Protein AF-A0A3R7IW75-F1 (afdb_monomer_lite)

pLDDT: mean 86.87, std 7.07, range [48.03, 95.0]

Radius of gyration: 19.15 Å; chains: 1; bounding box: 44×44×53 Å

Secondary structure (DSSP, 8-state):
--------S-S---HHHHHHHHHHHHHHHHHHHHHHHHGGG--------HHHHHHHHHHHHHHHHHHHHHHHHHHHHTT--TTSPPSS-HHHHHHHHHHHHHHH-

Foldseek 3Di:
DPDDDDDDPDPDDDPVCPVVVVVVCVVVVVVVVLVVLLVVQADDDPDPDPVVVVVSSVVSNVLSVVLLVVQQVVCVVVVHDNPDPRPDDSVNSVVVVVVVVVVVD

Structure (mmCIF, N/CA/C/O backbone):
data_AF-A0A3R7IW75-F1
#
_entry.id   AF-A0A3R7IW75-F1
#
loop_
_atom_site.group_PDB
_atom_site.id
_atom_site.type_symbol
_atom_site.label_atom_id
_atom_site.label_alt_id
_atom_site.label_comp_id
_atom_site.label_asym_id
_atom_site.label_entity_id
_atom_site.label_seq_id
_atom_site.pdbx_PDB_ins_code
_atom_site.Cartn_x
_atom_site.Cartn_y
_atom_site.Cartn_z
_atom_site.occupancy
_atom_site.B_iso_or_equiv
_atom_site.auth_seq_id
_atom_site.auth_comp_id
_atom_site.auth_asym_id
_atom_site.auth_atom_id
_atom_site.pdbx_PDB_model_num
ATOM 1 N N . GLY A 1 1 ? -4.052 -0.469 30.159 1.00 48.03 1 GLY A N 1
ATOM 2 C CA . GLY A 1 1 ? -5.525 -0.371 30.094 1.00 48.03 1 GLY A CA 1
ATOM 3 C C . GLY A 1 1 ? -6.060 -1.642 29.472 1.00 48.03 1 GLY A C 1
ATOM 4 O O . GLY A 1 1 ? -5.487 -2.072 28.484 1.00 48.03 1 GLY A O 1
ATOM 5 N N . LYS A 1 2 ? -7.049 -2.300 30.089 1.00 71.12 2 LYS A N 1
ATOM 6 C CA . LYS A 1 2 ? -7.387 -3.717 29.831 1.00 71.12 2 LYS A CA 1
ATOM 7 C C . LYS A 1 2 ? -8.713 -3.947 29.086 1.00 71.12 2 LYS A C 1
ATOM 9 O O . LYS A 1 2 ? -9.220 -5.058 29.117 1.00 71.12 2 LYS A O 1
ATOM 14 N N . TYR A 1 3 ? -9.264 -2.929 28.424 1.00 78.69 3 TYR A N 1
ATOM 15 C CA . TYR A 1 3 ? -10.517 -3.048 27.672 1.00 78.69 3 TYR A CA 1
ATOM 16 C C . TYR A 1 3 ? -10.464 -2.205 26.394 1.00 78.69 3 TYR A C 1
ATOM 18 O O . TYR A 1 3 ? -9.935 -1.094 26.410 1.00 78.69 3 TYR A O 1
ATOM 26 N N . ALA A 1 4 ? -11.012 -2.740 25.303 1.00 80.06 4 ALA A N 1
ATOM 27 C CA . ALA A 1 4 ? -11.265 -2.032 24.051 1.00 80.06 4 ALA A CA 1
ATOM 28 C C . ALA A 1 4 ? -12.782 -2.008 23.820 1.00 80.06 4 ALA A C 1
ATOM 30 O O . ALA A 1 4 ? -13.433 -3.046 23.935 1.00 80.06 4 ALA A O 1
ATOM 31 N N . VAL A 1 5 ? -13.342 -0.831 23.537 1.00 87.62 5 VAL A N 1
ATOM 32 C CA . VAL A 1 5 ? -14.787 -0.628 23.355 1.00 87.62 5 VAL A CA 1
ATOM 33 C C . VAL A 1 5 ? -15.089 -0.497 21.866 1.00 87.62 5 VAL A C 1
ATOM 35 O O . VAL A 1 5 ? -14.417 0.254 21.162 1.00 87.62 5 VAL A O 1
ATOM 38 N N . PHE A 1 6 ? -16.104 -1.219 21.394 1.00 86.31 6 PHE A N 1
ATOM 39 C CA . PHE A 1 6 ? -16.578 -1.183 20.012 1.00 86.31 6 PHE A CA 1
ATOM 40 C C . PHE A 1 6 ? -18.044 -0.753 19.999 1.00 86.31 6 PHE A C 1
ATOM 42 O O . PHE A 1 6 ? -18.823 -1.193 20.841 1.00 86.31 6 PHE A O 1
ATOM 49 N N . VAL A 1 7 ? -18.417 0.083 19.032 1.00 88.56 7 VAL A N 1
ATOM 50 C CA . VAL A 1 7 ? -19.806 0.487 18.782 1.00 88.56 7 VAL A CA 1
ATOM 51 C C . VAL A 1 7 ? -20.196 -0.047 17.410 1.00 88.56 7 VAL A C 1
ATOM 53 O O . VAL A 1 7 ? -19.451 0.119 16.444 1.00 88.56 7 VAL A O 1
ATOM 56 N N . THR A 1 8 ? -21.337 -0.723 17.321 1.00 86.19 8 THR A N 1
ATOM 57 C CA . THR A 1 8 ? -21.849 -1.308 16.078 1.00 86.19 8 THR A CA 1
ATOM 58 C C . THR A 1 8 ? -23.324 -0.966 15.911 1.00 86.19 8 THR A C 1
ATOM 60 O O . THR A 1 8 ? -24.024 -0.740 16.890 1.00 86.19 8 THR A O 1
ATOM 63 N N . ASN A 1 9 ? -23.783 -0.918 14.664 1.00 90.12 9 ASN A N 1
ATOM 64 C CA . ASN A 1 9 ? -25.185 -0.728 14.296 1.00 90.12 9 ASN A CA 1
ATOM 65 C C . ASN A 1 9 ? -25.998 -2.035 14.325 1.00 90.12 9 ASN A C 1
ATOM 67 O O . ASN A 1 9 ? -27.139 -2.042 13.878 1.00 90.12 9 ASN A O 1
ATOM 71 N N . GLN A 1 10 ? -25.409 -3.148 14.770 1.00 85.88 10 GLN A N 1
ATOM 72 C CA . GLN A 1 10 ? -26.141 -4.395 14.969 1.00 85.88 10 GLN A CA 1
ATOM 73 C C . GLN A 1 10 ? -26.967 -4.308 16.252 1.00 85.88 10 GLN A C 1
ATOM 75 O O . GLN A 1 10 ? -26.408 -4.040 17.314 1.00 85.88 10 GLN A O 1
ATOM 80 N N . ASP A 1 11 ? -28.264 -4.610 16.158 1.00 85.19 11 ASP A N 1
ATOM 81 C CA . ASP A 1 11 ? -29.191 -4.563 17.299 1.00 85.19 11 ASP A CA 1
ATOM 82 C C . ASP A 1 11 ? -28.761 -5.479 18.455 1.00 85.19 11 ASP A C 1
ATOM 84 O O . ASP A 1 11 ? -28.980 -5.168 19.626 1.00 85.19 11 ASP A O 1
ATOM 88 N N . ARG A 1 12 ? -28.120 -6.615 18.141 1.00 84.56 12 ARG A N 1
ATOM 89 C CA . ARG A 1 12 ? -27.559 -7.538 19.132 1.00 84.56 12 ARG A CA 1
ATOM 90 C C . ARG A 1 12 ? -26.368 -8.310 18.570 1.00 84.56 12 ARG A C 1
ATOM 92 O O . ARG A 1 12 ? -26.425 -8.847 17.466 1.00 84.56 12 ARG A O 1
ATOM 99 N N . VAL A 1 13 ? -25.306 -8.421 19.367 1.00 85.81 13 VAL A N 1
ATOM 100 C CA . VAL A 1 13 ? -24.136 -9.259 19.068 1.00 85.81 13 VAL A CA 1
ATOM 101 C C . VAL A 1 13 ? -24.089 -10.396 20.079 1.00 85.81 13 VAL A C 1
ATOM 103 O O . VAL A 1 13 ? -23.773 -10.176 21.246 1.00 85.81 13 VAL A O 1
ATOM 106 N N . GLU A 1 14 ? -24.411 -11.613 19.638 1.00 91.00 14 GLU A N 1
ATOM 107 C CA . GLU A 1 14 ? -24.294 -12.796 20.498 1.00 91.00 14 GLU A CA 1
ATOM 108 C C . GLU A 1 14 ? -22.822 -13.067 20.861 1.00 91.00 14 GLU A C 1
ATOM 110 O O . GLU A 1 14 ? -21.941 -12.806 20.029 1.00 91.00 14 GLU A O 1
ATOM 115 N N . PRO A 1 15 ? -22.529 -13.634 22.050 1.00 88.75 15 PRO A N 1
ATOM 116 C CA . PRO A 1 15 ? -21.160 -13.879 22.514 1.00 88.75 15 PRO A CA 1
ATOM 117 C C . PRO A 1 15 ? -20.270 -14.610 21.500 1.00 88.75 15 PRO A C 1
ATOM 119 O O . PRO A 1 15 ? -19.106 -14.259 21.306 1.00 88.75 15 PRO A O 1
ATOM 122 N N . GLU A 1 16 ? -20.842 -15.572 20.780 1.00 90.44 16 GLU A N 1
ATOM 123 C CA . GLU A 1 16 ? -20.174 -16.367 19.742 1.00 90.44 16 GLU A CA 1
ATOM 124 C C . GLU A 1 16 ? -19.724 -15.521 18.538 1.00 90.44 16 GLU A C 1
ATOM 126 O O . GLU A 1 16 ? -18.701 -15.800 17.909 1.00 90.44 16 GLU A O 1
ATOM 131 N N . LYS A 1 17 ? -20.456 -14.443 18.228 1.00 86.06 17 LYS A N 1
ATOM 132 C CA . LYS A 1 17 ? -20.173 -13.538 17.104 1.00 86.06 17 LYS A CA 1
ATOM 133 C C . LYS A 1 17 ? -19.188 -12.430 17.463 1.00 86.06 17 LYS A C 1
ATOM 135 O O . LYS A 1 17 ? -18.606 -11.846 16.547 1.00 86.06 17 LYS A O 1
ATOM 140 N N . ILE A 1 18 ? -18.939 -12.167 18.752 1.00 88.19 18 ILE A N 1
ATOM 141 C CA . ILE A 1 18 ? -18.044 -11.089 19.214 1.00 88.19 18 ILE A CA 1
ATOM 142 C C . ILE A 1 18 ? -16.676 -11.195 18.539 1.00 88.19 18 ILE A C 1
ATOM 144 O O . ILE A 1 18 ? -16.184 -10.221 17.971 1.00 88.19 18 ILE A O 1
ATOM 148 N N . ARG A 1 19 ? -16.076 -12.392 18.525 1.00 87.19 19 ARG A N 1
ATOM 149 C CA . ARG A 1 19 ? -14.750 -12.600 17.926 1.00 87.19 19 ARG A CA 1
ATOM 150 C C . ARG A 1 19 ? -14.745 -12.309 16.424 1.00 87.19 19 ARG A C 1
ATOM 152 O O . ARG A 1 19 ? -13.793 -11.720 15.922 1.00 87.19 19 ARG A O 1
ATOM 159 N N . SER A 1 20 ? -15.816 -12.671 15.719 1.00 86.06 20 SER A N 1
ATOM 160 C CA . SER A 1 20 ? -15.973 -12.372 14.293 1.00 86.06 20 SER A CA 1
ATOM 161 C C . SER A 1 20 ? -16.123 -10.870 14.037 1.00 86.06 20 SER A C 1
ATOM 163 O O . SER A 1 20 ? -15.501 -10.348 13.117 1.00 86.06 20 SER A O 1
ATOM 165 N N . VAL A 1 21 ? -16.898 -10.155 14.859 1.00 87.06 21 VAL A N 1
ATOM 166 C CA . VAL A 1 21 ? -17.070 -8.695 14.745 1.00 87.06 21 VAL A CA 1
ATOM 167 C C . VAL A 1 21 ? -15.750 -7.967 15.013 1.00 87.06 21 VAL A C 1
ATOM 169 O O . VAL A 1 21 ? -15.345 -7.119 14.219 1.00 87.06 21 VAL A O 1
ATOM 172 N N . VAL A 1 22 ? -15.034 -8.347 16.074 1.00 88.25 22 VAL A N 1
ATOM 173 C CA . VAL A 1 22 ? -13.736 -7.754 16.435 1.00 88.25 22 VAL A CA 1
ATOM 174 C C . VAL A 1 22 ? -12.680 -8.027 15.357 1.00 88.25 22 VAL A C 1
ATOM 176 O O . VAL A 1 22 ? -12.008 -7.098 14.911 1.00 88.25 22 VAL A O 1
ATOM 179 N N . ASN A 1 23 ? -12.580 -9.265 14.861 1.00 84.81 23 ASN A N 1
ATOM 180 C CA . ASN A 1 23 ? -11.696 -9.606 13.737 1.00 84.81 23 ASN A CA 1
ATOM 181 C C . ASN A 1 23 ? -12.125 -8.909 12.434 1.00 84.81 23 ASN A C 1
ATOM 183 O O . ASN A 1 23 ? -11.305 -8.551 11.594 1.00 84.81 23 ASN A O 1
ATOM 187 N N . GLY A 1 24 ? -13.424 -8.695 12.242 1.00 83.50 24 GLY A N 1
ATOM 188 C CA . GLY A 1 24 ? -13.942 -7.920 11.124 1.00 83.50 24 GLY A CA 1
ATOM 189 C C . GLY A 1 24 ? -13.453 -6.474 11.175 1.00 83.50 24 GLY A C 1
ATOM 190 O O . GLY A 1 24 ? -13.041 -5.945 10.141 1.00 83.50 24 GLY A O 1
ATOM 191 N N . TYR A 1 25 ? -13.452 -5.876 12.370 1.00 83.56 25 TYR A N 1
ATOM 192 C CA . TYR A 1 25 ? -12.970 -4.519 12.615 1.00 83.56 25 TYR A CA 1
ATOM 193 C C . TYR A 1 25 ? -11.447 -4.398 12.500 1.00 83.56 25 TYR A C 1
ATOM 195 O O . TYR A 1 25 ? -10.959 -3.363 12.049 1.00 83.56 25 TYR A O 1
ATOM 203 N N . SER A 1 26 ? -10.676 -5.447 12.818 1.00 79.31 26 SER A N 1
ATOM 204 C CA . SER A 1 26 ? -9.212 -5.409 12.670 1.00 79.31 26 SER A CA 1
ATOM 205 C C . SER A 1 26 ? -8.767 -5.161 11.223 1.00 79.31 26 SER A C 1
ATOM 207 O O . SER A 1 26 ? -7.728 -4.544 11.011 1.00 79.31 26 SER A O 1
ATOM 209 N N . ARG A 1 27 ? -9.591 -5.513 10.223 1.00 77.81 27 ARG A N 1
ATOM 210 C CA . ARG A 1 27 ? -9.351 -5.182 8.802 1.00 77.81 27 ARG A CA 1
ATOM 211 C C . ARG A 1 27 ? -9.271 -3.677 8.526 1.00 77.81 27 ARG A C 1
ATOM 213 O O . ARG A 1 27 ? -8.666 -3.265 7.541 1.00 77.81 27 ARG A O 1
ATOM 220 N N . ARG A 1 28 ? -9.848 -2.830 9.387 1.00 80.88 28 ARG A N 1
ATOM 221 C 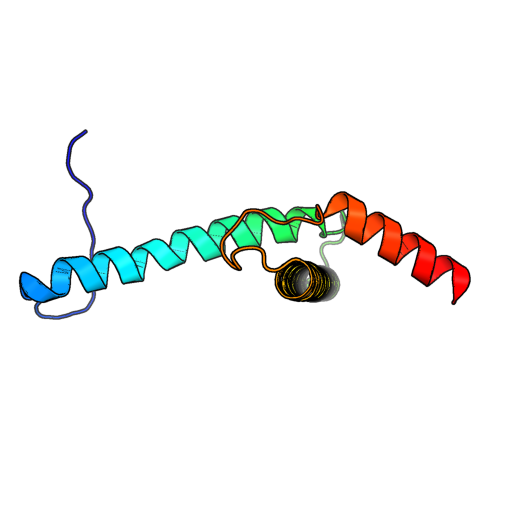CA . ARG A 1 28 ? -9.712 -1.369 9.280 1.00 80.88 28 ARG A CA 1
ATOM 222 C C . ARG A 1 28 ? -8.253 -0.934 9.440 1.00 80.88 28 ARG A C 1
ATOM 224 O O . ARG A 1 28 ? -7.801 -0.040 8.729 1.00 80.88 28 ARG A O 1
ATOM 231 N N . TRP A 1 29 ? -7.518 -1.580 10.344 1.00 78.88 29 TRP A N 1
ATOM 232 C CA . TRP A 1 29 ? -6.102 -1.291 10.571 1.00 78.88 29 TRP A CA 1
ATOM 233 C C . TRP A 1 29 ? -5.260 -1.595 9.329 1.00 78.88 29 TRP A C 1
ATOM 235 O O . TRP A 1 29 ? -4.338 -0.846 9.003 1.00 78.88 29 TRP A O 1
ATOM 245 N N . ASP A 1 30 ? -5.618 -2.645 8.584 1.00 77.31 30 ASP A N 1
ATOM 246 C CA . ASP A 1 30 ? -4.956 -2.971 7.321 1.00 77.31 30 ASP A CA 1
ATOM 247 C C . ASP A 1 30 ? -5.114 -1.832 6.313 1.00 77.31 30 ASP A C 1
ATOM 249 O O . ASP A 1 30 ? -4.122 -1.400 5.733 1.00 77.31 30 ASP A O 1
ATOM 253 N N . ILE A 1 31 ? -6.319 -1.274 6.166 1.00 76.31 31 ILE A N 1
ATOM 254 C CA . ILE A 1 31 ? -6.576 -0.134 5.269 1.00 76.31 31 ILE A CA 1
ATOM 255 C C . ILE A 1 31 ? -5.729 1.082 5.666 1.00 76.31 31 ILE A C 1
ATOM 257 O O . ILE A 1 31 ? -5.135 1.732 4.806 1.00 76.31 31 ILE A O 1
ATOM 261 N N . GLU A 1 32 ? -5.623 1.386 6.961 1.00 81.00 32 GLU A N 1
ATOM 262 C CA . GLU A 1 32 ? -4.792 2.498 7.438 1.00 81.00 32 GLU A CA 1
ATOM 263 C C . GLU A 1 32 ? -3.305 2.285 7.116 1.00 81.00 32 GLU A C 1
ATOM 265 O O . GLU A 1 32 ? -2.617 3.225 6.704 1.00 81.00 32 GLU A O 1
ATOM 270 N N . ASN A 1 33 ? -2.803 1.055 7.252 1.00 80.25 33 ASN A N 1
ATOM 271 C CA . ASN A 1 33 ? -1.426 0.722 6.886 1.00 80.25 33 ASN A CA 1
ATOM 272 C C . ASN A 1 33 ? -1.199 0.805 5.374 1.00 80.25 33 ASN A C 1
ATOM 274 O O . ASN A 1 33 ? -0.198 1.377 4.943 1.00 80.25 33 ASN A O 1
ATOM 278 N N . GLN A 1 34 ? -2.143 0.316 4.568 1.00 80.19 34 GLN A N 1
ATOM 279 C CA . GLN A 1 34 ? -2.093 0.443 3.111 1.00 80.19 34 GLN A CA 1
ATOM 280 C C . GLN A 1 34 ? -2.066 1.920 2.696 1.00 80.19 34 GLN A C 1
ATOM 282 O O . GLN A 1 34 ? -1.218 2.322 1.902 1.00 80.19 34 GLN A O 1
ATOM 287 N N . TYR A 1 35 ? -2.907 2.763 3.303 1.00 78.19 35 TYR A N 1
ATOM 288 C CA . TYR A 1 35 ? -2.937 4.200 3.028 1.00 78.19 35 TYR A CA 1
ATOM 289 C C . TYR A 1 35 ? -1.622 4.901 3.401 1.00 78.19 35 TYR A C 1
ATOM 291 O O . TYR A 1 35 ? -1.145 5.765 2.661 1.00 78.19 35 TYR A O 1
ATOM 299 N N . LYS A 1 36 ? -0.988 4.514 4.518 1.00 82.50 36 LYS A N 1
ATOM 300 C CA . LYS A 1 36 ? 0.356 5.004 4.882 1.00 82.50 36 LYS A CA 1
ATOM 301 C C . LYS A 1 36 ? 1.390 4.651 3.812 1.00 82.50 36 LYS A C 1
ATOM 303 O O . LYS A 1 36 ? 2.204 5.506 3.475 1.00 82.50 36 LYS A O 1
ATOM 308 N N . SER A 1 37 ? 1.335 3.444 3.251 1.00 80.94 37 SER A N 1
ATOM 309 C CA . SER A 1 37 ? 2.217 3.033 2.155 1.00 80.94 37 SER A CA 1
ATOM 310 C C . SER A 1 37 ? 1.918 3.761 0.842 1.00 80.94 37 SER A C 1
ATOM 312 O O . SER A 1 37 ? 2.856 4.154 0.159 1.00 80.94 37 SER A O 1
ATOM 314 N N . ILE A 1 38 ? 0.646 4.010 0.499 1.00 82.62 38 ILE A N 1
ATOM 315 C CA . ILE A 1 38 ? 0.261 4.779 -0.703 1.00 82.62 38 ILE A CA 1
ATOM 316 C C . ILE A 1 38 ? 0.880 6.181 -0.680 1.00 82.62 38 ILE A C 1
ATOM 318 O O . ILE A 1 38 ? 1.371 6.656 -1.703 1.00 82.62 38 ILE A O 1
ATOM 322 N N . LYS A 1 39 ? 0.935 6.835 0.490 1.00 80.38 39 LYS A N 1
ATOM 323 C CA . LYS A 1 39 ? 1.577 8.155 0.630 1.00 80.38 39 LYS A CA 1
ATOM 324 C C . LYS A 1 39 ? 3.049 8.162 0.214 1.00 80.38 39 LYS A C 1
ATOM 326 O O . LYS A 1 39 ? 3.533 9.203 -0.217 1.00 80.38 39 LYS A O 1
ATOM 331 N N . SER A 1 40 ? 3.755 7.034 0.304 1.00 81.12 40 SER A N 1
ATOM 332 C CA . SER A 1 40 ? 5.140 6.923 -0.176 1.00 81.12 40 SER A CA 1
ATOM 333 C C . SER A 1 40 ? 5.259 7.046 -1.699 1.00 81.12 40 SER A C 1
ATOM 335 O O . SER A 1 40 ? 6.327 7.399 -2.187 1.00 81.12 40 SER A O 1
ATOM 337 N N . PHE A 1 41 ? 4.174 6.796 -2.436 1.00 83.00 41 PHE A N 1
ATOM 338 C CA . PHE A 1 41 ? 4.088 6.941 -3.891 1.00 83.00 41 PHE A CA 1
ATOM 339 C C . PHE A 1 41 ? 3.457 8.273 -4.320 1.00 83.00 41 PHE A C 1
ATOM 341 O O . PHE A 1 41 ? 3.266 8.503 -5.513 1.00 83.00 41 PHE A O 1
ATOM 348 N N . MET A 1 42 ? 3.077 9.136 -3.371 1.00 85.31 42 MET A N 1
ATOM 349 C CA . MET A 1 42 ? 2.401 10.398 -3.661 1.00 85.31 42 MET A CA 1
ATOM 350 C C . MET A 1 42 ? 3.406 11.494 -4.024 1.00 85.31 42 MET A C 1
ATOM 352 O O . MET A 1 42 ? 4.269 11.820 -3.202 1.00 85.31 42 MET A O 1
ATOM 356 N N . PRO A 1 43 ? 3.290 12.110 -5.216 1.00 83.44 43 PRO A N 1
ATOM 357 C CA . PRO A 1 43 ? 4.090 13.275 -5.559 1.00 83.44 43 PRO A CA 1
ATOM 358 C C . PRO A 1 43 ? 3.807 14.422 -4.586 1.00 83.44 43 PRO A C 1
ATOM 360 O O . PRO A 1 43 ? 2.655 14.710 -4.252 1.00 83.44 43 PRO A O 1
A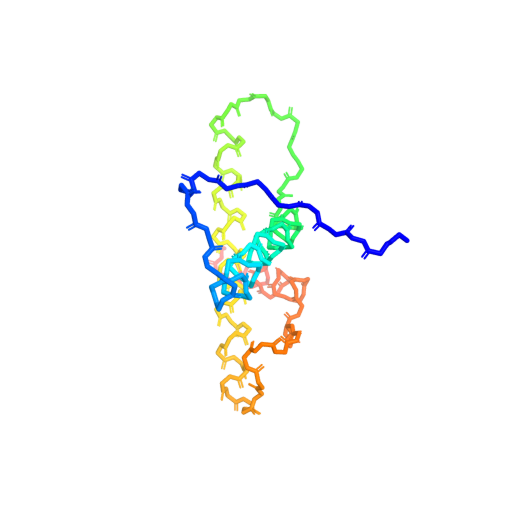TOM 363 N N . LYS A 1 44 ? 4.855 15.122 -4.145 1.00 82.38 44 LYS A N 1
ATOM 364 C CA . LYS A 1 44 ? 4.691 16.357 -3.371 1.00 82.38 44 LYS A CA 1
ATOM 365 C C . LYS A 1 44 ? 4.294 17.480 -4.325 1.00 82.38 44 LYS A C 1
ATOM 367 O O . LYS A 1 44 ? 5.137 17.976 -5.065 1.00 82.38 44 LYS A O 1
ATOM 372 N N . THR A 1 45 ? 3.026 17.886 -4.303 1.00 83.75 45 THR A N 1
ATOM 373 C CA . THR A 1 45 ? 2.527 18.995 -5.132 1.00 83.75 45 THR A CA 1
ATOM 374 C C . THR A 1 45 ? 1.987 20.126 -4.268 1.00 83.75 45 THR A C 1
ATOM 376 O O . THR A 1 45 ? 1.213 19.866 -3.349 1.00 83.75 45 THR A O 1
ATOM 379 N N . SER A 1 46 ? 2.319 21.376 -4.594 1.00 82.81 46 SER A N 1
ATOM 380 C CA . SER A 1 46 ? 1.736 22.575 -3.966 1.00 82.81 46 SER A CA 1
ATOM 381 C C . SER A 1 46 ? 0.414 23.019 -4.606 1.00 82.81 46 SER A C 1
ATOM 383 O O . SER A 1 46 ? -0.244 23.916 -4.085 1.00 82.81 46 SER A O 1
ATOM 385 N N . SER A 1 47 ? 0.003 22.389 -5.714 1.00 84.06 47 SER A N 1
ATOM 386 C CA . SER A 1 47 ? -1.223 22.755 -6.424 1.00 84.06 47 SER A CA 1
ATOM 387 C C . SER A 1 47 ? -2.478 22.554 -5.564 1.00 84.06 47 SER A C 1
ATOM 389 O O . SER A 1 47 ? -2.633 21.564 -4.833 1.00 84.06 47 SER A O 1
ATOM 391 N N . THR A 1 48 ? -3.391 23.519 -5.646 1.00 85.31 48 THR A N 1
ATOM 392 C CA . THR A 1 48 ? -4.693 23.500 -4.968 1.00 85.31 48 THR A CA 1
ATOM 393 C C . THR A 1 48 ? -5.810 22.952 -5.849 1.00 85.31 48 THR A C 1
ATOM 395 O O . THR A 1 48 ? -6.885 22.663 -5.326 1.00 85.31 48 THR A O 1
ATOM 398 N N . ASP A 1 49 ? -5.557 22.745 -7.145 1.00 92.19 49 ASP A N 1
ATOM 399 C CA . ASP A 1 49 ? -6.535 22.167 -8.064 1.00 92.19 49 ASP A CA 1
ATOM 400 C C . ASP A 1 49 ? -6.911 20.745 -7.617 1.00 92.19 49 ASP A C 1
ATOM 402 O O . ASP A 1 49 ? -6.066 19.845 -7.506 1.00 92.19 49 ASP A O 1
ATOM 406 N N . TYR A 1 50 ? -8.204 20.537 -7.360 1.00 90.75 50 TYR A N 1
ATOM 407 C CA . TYR A 1 50 ? -8.732 19.254 -6.912 1.00 90.75 50 TYR A CA 1
ATOM 408 C C . TYR A 1 50 ? -8.493 18.142 -7.939 1.00 90.75 50 TYR A C 1
ATOM 410 O O . TYR A 1 50 ? -8.282 16.996 -7.545 1.00 90.75 50 TYR A O 1
ATOM 418 N N . ARG A 1 51 ? -8.481 18.462 -9.240 1.00 92.06 51 ARG A N 1
ATOM 419 C CA . ARG A 1 51 ? -8.272 17.488 -10.319 1.00 92.06 51 ARG A CA 1
ATOM 420 C C . ARG A 1 51 ? -6.869 16.913 -10.256 1.00 92.06 51 ARG A C 1
ATOM 422 O O . ARG A 1 51 ? -6.698 15.703 -10.364 1.00 92.06 51 ARG A O 1
ATOM 429 N N . LEU A 1 52 ? -5.879 17.768 -10.003 1.00 89.88 52 LEU A N 1
ATOM 430 C CA . LEU A 1 52 ? -4.487 17.355 -9.841 1.00 89.88 52 LEU A CA 1
ATOM 431 C C . LEU A 1 52 ? -4.300 16.515 -8.576 1.00 89.88 52 LEU A C 1
ATOM 433 O O . LEU A 1 52 ? -3.649 15.475 -8.624 1.00 89.88 52 LEU A O 1
ATOM 437 N N . ARG A 1 53 ? -4.920 16.904 -7.456 1.00 89.62 53 ARG A N 1
ATOM 438 C CA . ARG A 1 53 ? -4.871 16.116 -6.212 1.00 89.62 53 ARG A CA 1
ATOM 439 C C . ARG A 1 53 ? -5.526 14.746 -6.370 1.00 89.62 53 ARG A C 1
ATOM 441 O O . ARG A 1 53 ? -4.961 13.751 -5.922 1.00 89.62 53 ARG A O 1
ATOM 448 N N . PHE A 1 54 ? -6.684 14.691 -7.026 1.00 90.50 54 PHE A N 1
ATOM 449 C CA . PHE A 1 54 ? -7.388 13.442 -7.298 1.00 90.50 54 PHE A CA 1
ATOM 450 C C . PHE A 1 54 ? -6.600 12.547 -8.257 1.00 90.50 54 PHE A C 1
ATOM 452 O O . PHE A 1 54 ? -6.418 11.368 -7.971 1.00 90.50 54 PHE A O 1
ATOM 459 N N . CYS A 1 55 ? -6.074 13.109 -9.348 1.00 91.62 55 CYS A N 1
ATOM 460 C CA . CYS A 1 55 ? -5.249 12.377 -10.303 1.00 91.62 55 CYS A CA 1
ATOM 461 C C . CYS A 1 55 ? -4.002 11.792 -9.628 1.00 91.62 55 CYS A C 1
ATOM 463 O O . CYS A 1 55 ? -3.747 10.597 -9.748 1.00 91.62 55 CYS A O 1
ATOM 465 N N . ASN A 1 56 ? -3.284 12.591 -8.831 1.00 90.19 56 ASN A N 1
ATOM 466 C CA . ASN A 1 56 ? -2.135 12.114 -8.061 1.00 90.19 56 ASN A CA 1
ATOM 467 C C . ASN A 1 56 ? -2.519 10.986 -7.105 1.00 90.19 56 ASN A C 1
ATOM 469 O O . ASN A 1 56 ? -1.827 9.978 -7.041 1.00 90.19 56 ASN A O 1
ATOM 473 N N . PHE A 1 57 ? -3.633 11.124 -6.384 1.00 89.75 57 PHE A N 1
ATOM 474 C CA . PHE A 1 57 ? -4.113 10.072 -5.494 1.00 89.75 57 PHE A CA 1
ATOM 475 C C . PHE A 1 57 ? -4.449 8.775 -6.248 1.00 89.75 57 PHE A C 1
ATOM 477 O O . PHE A 1 57 ? -4.027 7.693 -5.830 1.00 89.75 57 PHE A O 1
ATOM 484 N N . ALA A 1 58 ? -5.171 8.877 -7.365 1.00 93.31 58 ALA A N 1
ATOM 485 C CA . ALA A 1 58 ? -5.518 7.737 -8.205 1.00 93.31 58 ALA A CA 1
ATOM 486 C C . ALA A 1 58 ? -4.259 7.060 -8.767 1.00 93.31 58 ALA A C 1
ATOM 488 O O . ALA A 1 58 ? -4.114 5.844 -8.651 1.00 93.31 58 ALA A O 1
ATOM 489 N N . LEU A 1 59 ? -3.308 7.843 -9.281 1.00 91.31 59 LEU A N 1
ATOM 490 C CA . LEU A 1 59 ? -2.036 7.348 -9.800 1.00 91.31 59 LEU A CA 1
ATOM 491 C C . LEU A 1 59 ? -1.211 6.646 -8.714 1.00 91.31 59 LEU A C 1
ATOM 493 O O . LEU A 1 59 ? -0.750 5.528 -8.921 1.00 91.31 59 LEU A O 1
ATOM 497 N N . SER A 1 60 ? -1.069 7.246 -7.531 1.00 91.81 60 SER A N 1
ATOM 498 C CA . SER A 1 60 ? -0.362 6.619 -6.409 1.00 91.81 60 SER A CA 1
ATOM 499 C C . SER A 1 60 ? -1.024 5.320 -5.956 1.00 91.81 60 SER A C 1
ATOM 501 O O . SER A 1 60 ? -0.328 4.367 -5.612 1.00 91.81 60 SER A O 1
ATOM 503 N N . THR A 1 61 ? -2.357 5.258 -5.985 1.00 91.94 61 THR A N 1
ATOM 504 C CA . THR A 1 61 ? -3.114 4.038 -5.670 1.00 91.94 61 THR A CA 1
ATOM 505 C C . THR A 1 61 ? -2.865 2.948 -6.714 1.00 91.94 61 THR A C 1
ATOM 507 O O . THR A 1 61 ? -2.650 1.791 -6.356 1.00 91.94 61 THR A O 1
ATOM 510 N N . LEU A 1 62 ? -2.827 3.308 -8.000 1.00 92.94 62 LEU A N 1
ATOM 511 C CA . LEU A 1 62 ? -2.491 2.377 -9.078 1.00 92.94 62 LEU A CA 1
ATOM 512 C C . LEU A 1 62 ? -1.069 1.828 -8.919 1.00 92.94 62 LEU A C 1
ATOM 514 O O . LEU A 1 62 ? -0.892 0.614 -8.912 1.00 92.94 62 LEU A O 1
ATOM 518 N N . ILE A 1 63 ? -0.071 2.693 -8.712 1.00 92.06 63 ILE A N 1
ATOM 519 C CA . ILE A 1 63 ? 1.330 2.278 -8.520 1.00 92.06 63 ILE A CA 1
ATOM 520 C C . ILE A 1 63 ? 1.464 1.361 -7.296 1.00 92.06 63 ILE A C 1
ATOM 522 O O . ILE A 1 63 ? 2.146 0.338 -7.360 1.00 92.06 63 ILE A O 1
ATOM 526 N N . TYR A 1 64 ? 0.773 1.682 -6.199 1.00 91.81 64 TYR A N 1
ATOM 527 C CA . TYR A 1 64 ? 0.717 0.827 -5.017 1.00 91.81 64 TYR A CA 1
ATOM 528 C C . TYR A 1 64 ? 0.152 -0.566 -5.334 1.00 91.81 64 TYR A C 1
ATOM 530 O O . TYR A 1 64 ? 0.726 -1.571 -4.914 1.00 91.81 64 TYR A O 1
ATOM 538 N N . ASN A 1 65 ? -0.944 -0.643 -6.093 1.00 92.50 65 ASN A N 1
ATOM 539 C CA . ASN A 1 65 ? -1.555 -1.917 -6.471 1.00 92.50 65 ASN A CA 1
ATOM 540 C C . ASN A 1 65 ? -0.634 -2.749 -7.368 1.00 92.50 65 ASN A C 1
ATOM 542 O O . ASN A 1 65 ? -0.520 -3.954 -7.153 1.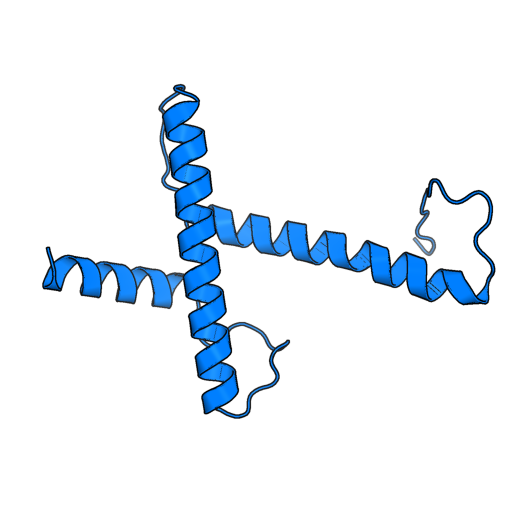00 92.50 65 ASN A O 1
ATOM 546 N N . VAL A 1 66 ? 0.064 -2.120 -8.320 1.00 93.75 66 VAL A N 1
ATOM 547 C CA . VAL A 1 66 ? 1.054 -2.817 -9.157 1.00 93.75 66 VAL A CA 1
ATOM 548 C C . VAL A 1 66 ? 2.195 -3.349 -8.294 1.00 93.75 66 VAL A C 1
ATOM 550 O O . VAL A 1 66 ? 2.534 -4.522 -8.406 1.00 93.75 66 VAL A O 1
ATOM 553 N N . TRP A 1 67 ? 2.719 -2.553 -7.359 1.00 94.06 67 TRP A N 1
ATOM 554 C CA . TRP A 1 67 ? 3.733 -3.024 -6.414 1.00 94.06 67 TRP A CA 1
ATOM 555 C C . TRP A 1 67 ? 3.253 -4.228 -5.591 1.00 94.06 67 TRP A C 1
ATOM 557 O O . TRP A 1 67 ? 3.977 -5.216 -5.465 1.00 94.06 67 TRP A O 1
ATOM 567 N N . ARG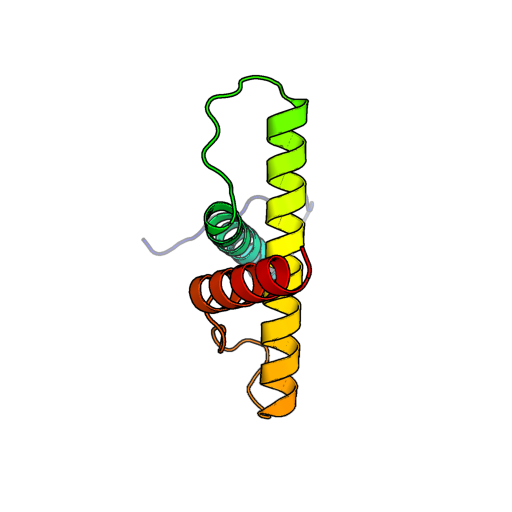 A 1 68 ? 2.029 -4.179 -5.045 1.00 92.31 68 ARG A N 1
ATOM 568 C CA . ARG A 1 68 ? 1.449 -5.296 -4.279 1.00 92.31 68 ARG A CA 1
ATOM 569 C C . ARG A 1 68 ? 1.249 -6.542 -5.134 1.00 92.31 68 ARG A C 1
ATOM 571 O O . ARG A 1 68 ? 1.462 -7.640 -4.629 1.00 92.31 68 ARG A O 1
ATOM 578 N N . LEU A 1 69 ? 0.873 -6.379 -6.400 1.00 94.12 69 LEU A N 1
ATOM 579 C CA . LEU A 1 69 ? 0.762 -7.481 -7.349 1.00 94.12 69 LEU A CA 1
ATOM 580 C C . LEU A 1 69 ? 2.135 -8.094 -7.647 1.00 94.12 69 LEU A C 1
ATOM 582 O O . LEU A 1 69 ? 2.275 -9.310 -7.594 1.00 94.12 69 LEU A O 1
ATOM 586 N N . THR A 1 70 ? 3.160 -7.277 -7.889 1.00 94.19 70 THR A N 1
ATOM 587 C CA . THR A 1 70 ? 4.533 -7.757 -8.090 1.00 94.19 70 THR A CA 1
ATOM 588 C C . THR A 1 70 ? 5.055 -8.501 -6.858 1.00 94.19 70 THR A C 1
ATOM 590 O O . THR A 1 70 ? 5.582 -9.601 -6.995 1.00 94.19 70 THR A O 1
ATOM 593 N N . ASP A 1 71 ? 4.858 -7.952 -5.654 1.00 93.81 71 ASP A N 1
ATOM 594 C CA . ASP A 1 71 ? 5.209 -8.616 -4.388 1.00 93.81 71 ASP A CA 1
ATOM 595 C C . ASP A 1 71 ? 4.493 -9.965 -4.236 1.00 93.81 71 ASP A C 1
ATOM 597 O O . ASP A 1 71 ? 5.104 -10.958 -3.849 1.00 93.81 71 ASP A O 1
ATOM 601 N N . TYR A 1 72 ? 3.205 -10.015 -4.580 1.00 93.81 72 TYR A N 1
ATOM 602 C CA . TYR A 1 72 ? 2.415 -11.241 -4.555 1.00 93.81 72 TYR A CA 1
ATOM 603 C C . TYR A 1 72 ? 2.956 -12.301 -5.522 1.00 93.81 72 TYR A C 1
ATOM 605 O O . TYR A 1 72 ? 3.166 -13.439 -5.111 1.00 93.81 72 TYR A O 1
ATOM 613 N N . LEU A 1 73 ? 3.227 -11.934 -6.778 1.00 95.00 73 LEU A N 1
ATOM 614 C CA . LEU A 1 73 ? 3.753 -12.859 -7.786 1.00 95.00 73 LEU A CA 1
ATOM 615 C C . LEU A 1 73 ? 5.120 -13.427 -7.383 1.00 95.00 73 LEU A C 1
ATOM 617 O O . LEU A 1 73 ? 5.366 -14.616 -7.561 1.00 95.00 73 LEU A O 1
ATOM 621 N N . ILE A 1 74 ? 5.985 -12.604 -6.788 1.00 93.94 74 ILE A N 1
ATOM 622 C CA . ILE A 1 74 ? 7.295 -13.044 -6.292 1.00 93.94 74 ILE A CA 1
ATOM 623 C C . ILE A 1 74 ? 7.144 -14.015 -5.128 1.00 93.94 74 ILE A C 1
ATOM 625 O O . ILE A 1 74 ? 7.828 -15.030 -5.095 1.00 93.94 74 ILE A O 1
ATOM 629 N N . LYS A 1 75 ? 6.228 -13.747 -4.195 1.00 94.19 75 LYS A N 1
ATOM 630 C CA . LYS A 1 75 ? 5.963 -14.669 -3.085 1.00 94.19 75 LYS A CA 1
ATOM 631 C C . LYS A 1 75 ? 5.459 -16.018 -3.570 1.00 94.19 75 LYS A C 1
ATOM 633 O O . LYS A 1 75 ? 5.934 -17.036 -3.091 1.00 94.19 75 LYS A O 1
ATOM 638 N N . VAL A 1 76 ? 4.559 -16.022 -4.553 1.00 94.94 76 VAL A N 1
ATOM 639 C CA . VAL A 1 76 ? 4.091 -17.260 -5.192 1.00 94.94 76 VAL A CA 1
ATOM 640 C C . VAL A 1 76 ? 5.255 -18.008 -5.848 1.00 94.94 76 VAL A C 1
ATOM 642 O O . VAL A 1 76 ? 5.348 -19.220 -5.708 1.00 94.94 76 VAL A O 1
ATOM 645 N N . ALA A 1 77 ? 6.166 -17.301 -6.522 1.00 94.06 77 ALA A N 1
ATOM 646 C CA . ALA A 1 77 ? 7.331 -17.916 -7.156 1.00 94.06 77 ALA A CA 1
ATOM 647 C C . ALA A 1 77 ? 8.368 -18.465 -6.155 1.00 94.06 77 ALA 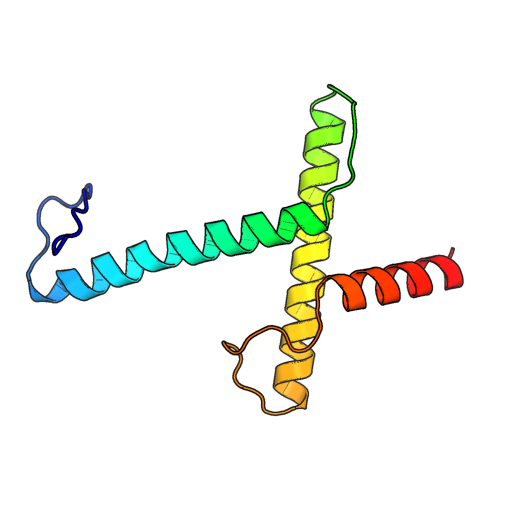A C 1
ATOM 649 O O . ALA A 1 77 ? 9.079 -19.411 -6.482 1.00 94.06 77 ALA A O 1
ATOM 650 N N . LEU A 1 78 ? 8.463 -17.877 -4.958 1.00 94.44 78 LEU A N 1
ATOM 651 C CA . LEU A 1 78 ? 9.396 -18.271 -3.895 1.00 94.44 78 LEU A CA 1
ATOM 652 C C . LEU A 1 78 ? 8.782 -19.220 -2.849 1.00 94.44 78 LEU A C 1
ATOM 654 O O . LEU A 1 78 ? 9.460 -19.551 -1.882 1.00 94.44 78 LEU A O 1
ATOM 658 N N . ASP A 1 79 ? 7.521 -19.629 -3.023 1.00 93.81 79 ASP A N 1
ATOM 659 C CA . ASP A 1 79 ? 6.734 -20.387 -2.033 1.00 93.81 79 ASP A CA 1
ATOM 660 C C . ASP A 1 79 ? 6.691 -19.716 -0.638 1.00 93.81 79 ASP A C 1
ATOM 662 O O . ASP A 1 79 ? 6.654 -20.352 0.414 1.00 93.81 79 ASP A O 1
ATOM 666 N N . GLU A 1 80 ? 6.696 -18.381 -0.624 1.00 92.31 80 GLU A N 1
ATOM 667 C CA . GLU A 1 80 ? 6.641 -17.566 0.589 1.00 92.31 80 GLU A CA 1
ATOM 668 C C . GLU A 1 80 ? 5.184 -17.313 1.024 1.00 92.31 80 GLU A C 1
ATOM 670 O O . GLU A 1 80 ? 4.307 -17.063 0.184 1.00 92.31 80 GLU A O 1
ATOM 675 N N . PRO A 1 81 ? 4.879 -17.268 2.337 1.00 90.19 81 PRO A N 1
ATOM 676 C CA . PRO A 1 81 ? 3.527 -16.993 2.808 1.00 90.19 81 PRO A CA 1
ATOM 677 C C . PRO A 1 81 ? 3.001 -15.640 2.308 1.00 90.19 81 PRO A C 1
ATOM 679 O O . PRO A 1 81 ? 3.588 -14.596 2.565 1.00 90.19 81 PRO A O 1
ATOM 682 N N . ILE A 1 82 ? 1.816 -15.610 1.689 1.00 84.44 82 ILE A N 1
ATOM 683 C CA . ILE A 1 82 ? 1.232 -14.383 1.095 1.00 84.44 82 ILE A CA 1
ATOM 684 C C . ILE A 1 82 ? 1.139 -13.215 2.098 1.00 84.44 82 ILE A C 1
ATOM 686 O O . ILE A 1 82 ? 1.317 -12.046 1.740 1.00 84.44 82 ILE A O 1
ATOM 690 N N . ARG A 1 83 ? 0.853 -13.531 3.368 1.00 82.88 83 ARG A N 1
ATOM 691 C CA . ARG A 1 83 ? 0.704 -12.556 4.461 1.00 82.88 83 ARG A CA 1
ATOM 692 C C . ARG A 1 83 ? 2.024 -12.151 5.126 1.00 82.88 83 ARG A C 1
ATOM 694 O O . ARG A 1 83 ? 1.986 -11.364 6.069 1.00 82.88 83 ARG A O 1
ATOM 701 N N . SER A 1 84 ? 3.166 -12.662 4.667 1.00 86.25 84 SER A N 1
ATOM 702 C CA . SER A 1 84 ? 4.471 -12.198 5.133 1.00 86.25 84 SER A CA 1
ATOM 703 C C . SER A 1 84 ? 4.712 -10.738 4.708 1.00 86.25 84 SER A C 1
ATOM 705 O O . SER A 1 84 ? 4.030 -10.222 3.806 1.00 86.25 84 SER A O 1
ATOM 707 N N . PRO A 1 85 ? 5.655 -10.025 5.350 1.00 87.06 85 PRO A N 1
ATOM 708 C CA . PRO A 1 85 ? 6.083 -8.704 4.900 1.00 87.06 85 PRO A CA 1
ATOM 709 C C . PRO A 1 85 ? 6.465 -8.689 3.408 1.00 87.06 85 PRO A C 1
ATOM 711 O O . PRO A 1 85 ? 6.773 -9.737 2.841 1.00 87.06 85 PRO A O 1
ATOM 714 N N . PRO A 1 86 ? 6.407 -7.534 2.726 1.00 87.62 86 PRO A N 1
ATOM 715 C CA . PRO A 1 86 ? 6.790 -7.461 1.321 1.00 87.62 86 PRO A CA 1
ATOM 716 C C . PRO A 1 86 ? 8.244 -7.901 1.107 1.00 87.62 86 PRO A C 1
ATOM 718 O O . PRO A 1 86 ? 9.137 -7.387 1.781 1.00 87.62 86 PRO A O 1
ATOM 721 N N . VAL A 1 87 ? 8.471 -8.808 0.155 1.00 90.69 87 VAL A N 1
ATOM 722 C CA . VAL A 1 87 ? 9.808 -9.251 -0.272 1.00 90.69 87 VAL A CA 1
ATOM 723 C C . VAL A 1 87 ? 10.478 -8.127 -1.058 1.00 90.69 87 VAL A C 1
ATOM 725 O O . VAL A 1 87 ? 11.628 -7.771 -0.807 1.00 90.69 87 VAL A O 1
ATOM 728 N N . ILE A 1 88 ? 9.727 -7.495 -1.968 1.00 89.81 88 ILE A N 1
ATOM 729 C CA . ILE A 1 88 ? 10.163 -6.271 -2.639 1.00 89.81 88 ILE A CA 1
ATOM 730 C C . ILE A 1 88 ? 9.654 -5.062 -1.865 1.00 89.81 88 ILE A C 1
ATOM 732 O O . ILE A 1 88 ? 8.451 -4.845 -1.721 1.00 89.81 88 ILE A O 1
ATOM 736 N N . THR A 1 89 ? 10.577 -4.208 -1.425 1.00 89.62 89 THR A N 1
ATOM 737 C CA . THR A 1 89 ? 10.213 -2.927 -0.813 1.00 89.62 89 THR A CA 1
ATOM 738 C C . THR A 1 89 ? 9.641 -1.958 -1.852 1.00 89.62 89 THR A C 1
ATOM 740 O O . THR A 1 89 ? 10.061 -1.948 -3.011 1.00 89.62 89 THR A O 1
ATOM 743 N N . ALA A 1 90 ? 8.742 -1.070 -1.421 1.00 87.31 90 ALA A N 1
ATOM 744 C CA . ALA A 1 90 ? 8.190 -0.013 -2.272 1.00 87.31 90 ALA A CA 1
ATOM 745 C C . ALA A 1 90 ? 9.286 0.828 -2.958 1.00 87.31 90 ALA A C 1
ATOM 747 O O . ALA A 1 90 ? 9.170 1.165 -4.131 1.00 87.31 90 ALA A O 1
ATOM 748 N N . LYS A 1 91 ? 10.388 1.122 -2.253 1.00 86.50 91 LYS A N 1
ATOM 749 C CA . LYS A 1 91 ? 11.519 1.890 -2.795 1.00 86.50 91 LYS A CA 1
ATOM 750 C C . LYS A 1 91 ? 12.215 1.157 -3.944 1.00 86.50 91 LYS A C 1
ATOM 752 O O . LYS A 1 91 ? 12.526 1.778 -4.957 1.00 86.50 91 LYS A O 1
ATOM 757 N N . THR A 1 92 ? 12.448 -0.147 -3.789 1.00 90.50 92 THR A N 1
ATOM 758 C CA . THR A 1 92 ? 13.035 -0.991 -4.840 1.00 90.50 92 THR A CA 1
ATOM 759 C C . THR A 1 92 ? 12.135 -1.021 -6.071 1.00 90.50 92 THR A C 1
ATOM 761 O O . THR A 1 92 ? 12.616 -0.830 -7.184 1.00 90.50 92 THR A O 1
ATOM 764 N N . PHE A 1 93 ? 10.826 -1.178 -5.865 1.00 91.88 93 PHE A N 1
ATOM 765 C CA . PHE A 1 93 ? 9.849 -1.185 -6.950 1.00 91.88 93 PHE A CA 1
ATOM 766 C C . PHE A 1 93 ? 9.802 0.146 -7.713 1.00 91.88 93 PHE A C 1
ATOM 768 O O . PHE A 1 93 ? 9.884 0.146 -8.935 1.00 91.88 93 PHE A O 1
ATOM 775 N N . VAL A 1 94 ? 9.734 1.285 -7.012 1.00 88.88 94 VAL A N 1
ATOM 776 C CA . VAL A 1 94 ? 9.717 2.613 -7.657 1.00 88.88 94 VAL A CA 1
ATOM 777 C C . VAL A 1 94 ? 10.986 2.857 -8.468 1.00 88.88 94 VAL A C 1
ATOM 779 O O . VAL A 1 94 ? 10.912 3.441 -9.545 1.00 88.88 94 VAL A O 1
ATOM 782 N N . ARG A 1 95 ? 12.144 2.400 -7.978 1.00 90.12 95 ARG A N 1
ATOM 783 C CA . ARG A 1 95 ? 13.400 2.496 -8.727 1.00 90.12 95 ARG A CA 1
ATOM 784 C C . ARG A 1 95 ? 13.335 1.694 -10.027 1.00 90.12 95 ARG A C 1
ATOM 786 O O . ARG A 1 95 ? 13.582 2.268 -11.077 1.00 90.12 95 ARG A O 1
ATOM 793 N N . ALA A 1 96 ? 12.937 0.423 -9.955 1.00 91.75 96 ALA A N 1
ATOM 794 C CA . ALA A 1 96 ? 12.814 -0.436 -11.133 1.00 91.75 96 ALA A CA 1
ATOM 795 C C . ALA A 1 96 ? 11.799 0.112 -12.149 1.00 91.75 96 ALA A C 1
ATOM 797 O O . ALA A 1 96 ? 12.072 0.133 -13.344 1.00 91.75 96 ALA A O 1
ATOM 798 N N . LEU A 1 97 ? 10.657 0.617 -11.673 1.00 90.06 97 LEU A N 1
ATOM 799 C CA . LEU A 1 97 ? 9.667 1.277 -12.521 1.00 90.06 97 LEU A CA 1
ATOM 800 C C . LEU A 1 97 ? 10.244 2.532 -13.191 1.00 90.06 97 LEU A C 1
ATOM 802 O O . LEU A 1 97 ? 10.007 2.760 -14.370 1.00 90.06 97 LEU A O 1
ATOM 806 N N . GLY A 1 98 ? 10.999 3.346 -12.452 1.00 90.00 98 GLY A N 1
ATOM 807 C CA . GLY A 1 98 ? 11.642 4.541 -12.993 1.00 90.00 98 GLY A CA 1
ATOM 808 C C . GLY A 1 98 ? 12.690 4.224 -14.058 1.00 90.00 98 GLY A C 1
ATOM 809 O O . GLY A 1 98 ? 12.761 4.934 -15.056 1.00 90.00 98 GLY A O 1
ATOM 810 N N . ASP A 1 99 ? 13.470 3.162 -13.864 1.00 93.38 99 ASP A N 1
ATOM 811 C CA . ASP A 1 99 ? 14.457 2.703 -14.844 1.00 93.38 99 ASP A CA 1
ATOM 812 C C . ASP A 1 99 ? 13.753 2.151 -16.102 1.00 93.38 99 ASP A C 1
ATOM 814 O O . ASP A 1 99 ? 14.056 2.592 -17.206 1.00 93.38 99 ASP A O 1
ATOM 818 N N . PHE A 1 100 ? 12.708 1.328 -15.940 1.00 91.44 100 PHE A N 1
ATOM 819 C CA . PHE A 1 100 ? 11.874 0.832 -17.046 1.00 91.44 100 PHE A CA 1
ATOM 820 C C . PHE A 1 100 ? 11.259 1.965 -17.885 1.00 91.44 100 PHE A C 1
ATOM 822 O O . PHE A 1 100 ? 11.312 1.945 -19.111 1.00 91.44 100 PHE A O 1
ATOM 829 N N . LEU A 1 101 ? 10.692 2.984 -17.233 1.00 89.31 101 LEU A N 1
ATOM 830 C CA . LEU A 1 101 ? 10.077 4.117 -17.930 1.00 89.31 101 LEU A CA 1
ATOM 831 C C . LEU A 1 101 ? 11.096 4.974 -18.696 1.00 89.31 101 LEU A C 1
ATOM 833 O O . LEU A 1 101 ? 10.716 5.618 -19.667 1.00 89.31 101 LEU A O 1
ATOM 837 N 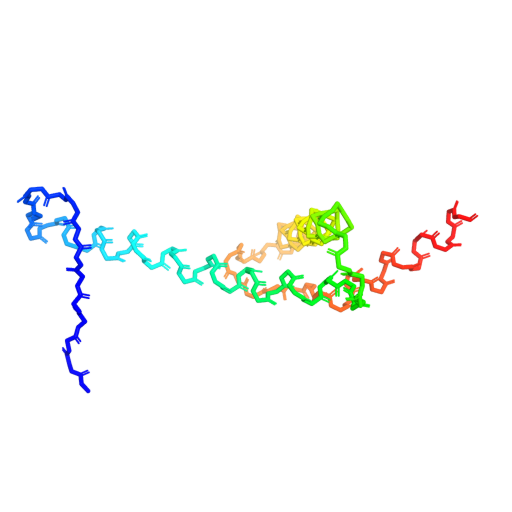N . ARG A 1 102 ? 12.364 4.998 -18.269 1.00 91.69 102 ARG A N 1
ATOM 838 C CA . ARG A 1 102 ? 13.448 5.715 -18.963 1.00 91.69 102 ARG A CA 1
ATOM 839 C C . ARG A 1 102 ? 13.991 4.967 -20.172 1.00 91.69 102 ARG A C 1
ATOM 841 O O . ARG A 1 102 ? 14.546 5.602 -21.053 1.00 91.69 102 ARG A O 1
ATOM 848 N N . GLU A 1 103 ? 13.897 3.643 -20.180 1.00 91.06 103 GLU A N 1
ATOM 849 C CA . GLU A 1 103 ? 14.311 2.828 -21.326 1.00 91.06 103 GLU A CA 1
ATOM 850 C C . GLU A 1 103 ? 13.261 2.837 -22.443 1.00 91.06 103 GLU A C 1
ATOM 852 O O . GLU A 1 103 ? 13.608 2.711 -23.614 1.00 91.06 103 GLU A O 1
ATOM 857 N N . PHE A 1 104 ? 11.981 2.988 -22.088 1.00 79.25 104 PHE A N 1
ATOM 858 C CA . PHE A 1 104 ? 10.866 3.002 -23.040 1.00 79.25 104 PHE A CA 1
ATOM 859 C C . PHE A 1 104 ? 10.449 4.394 -23.534 1.00 79.25 104 PHE A C 1
ATOM 861 O O . PHE A 1 104 ? 9.793 4.477 -24.574 1.00 79.25 104 PHE A O 1
ATOM 868 N N . GLY A 1 105 ? 10.741 5.453 -22.775 1.00 55.94 105 GLY A N 1
ATOM 869 C CA . GLY A 1 105 ? 10.429 6.844 -23.130 1.00 55.94 105 GLY A CA 1
ATOM 870 C C . GLY A 1 105 ? 11.557 7.514 -23.894 1.00 55.94 105 GLY A C 1
ATOM 871 O O . GLY A 1 105 ? 11.236 8.283 -24.825 1.00 55.94 105 GLY A O 1
#

Sequence (105 aa):
GKYAVFVTNQDRVEPEKIRSVVNGYSRRWDIENQYKSIKSFMPKTSSTDYRLRFCNFALSTLIYNVWRLTDYLIKVALDEPIRSPPVITAKTFVRALGDFLREFG